Protein AF-A0A800AQJ0-F1 (afdb_monomer_lite)

Foldseek 3Di:
DVLVVLCCPPQNFPDKDWDDVVVVVNDDVQDATEIETEPRVPCQVVSLVVCCVVPVHHHHYHYPVPDDPVVVVVD

Sequence (75 aa):
KKAKEILIEEFSPKRIIVFGTFVKGNLHNFSNLDIIVEGLGDDYLKAGERLIDMLGEDIDLKSFEALDEDFKKGN

pLDDT: mean 82.96, std 11.84, range [52.09, 94.75]

Structure (mmCIF, N/CA/C/O backbone):
data_AF-A0A800AQJ0-F1
#
_entry.id   AF-A0A800AQJ0-F1
#
loop_
_atom_site.group_PDB
_atom_site.id
_atom_site.type_symbol
_atom_site.label_atom_id
_atom_site.label_alt_id
_atom_site.label_comp_id
_atom_site.label_asym_id
_atom_site.label_entity_id
_atom_site.label_seq_id
_atom_site.pdbx_PDB_ins_code
_atom_site.Cartn_x
_atom_site.Cartn_y
_atom_site.Cartn_z
_atom_site.occupancy
_atom_site.B_iso_or_equiv
_atom_site.auth_seq_id
_atom_site.auth_comp_id
_atom_site.auth_asym_id
_atom_site.auth_atom_id
_atom_site.pdbx_PDB_model_num
ATOM 1 N N . LYS A 1 1 ? 6.197 5.424 -8.085 1.00 62.44 1 LYS A N 1
ATOM 2 C CA . LYS A 1 1 ? 5.282 6.594 -8.213 1.00 62.44 1 LYS A CA 1
ATOM 3 C C . LYS A 1 1 ? 3.888 6.157 -8.670 1.00 62.44 1 LYS A C 1
ATOM 5 O O . LYS A 1 1 ? 2.963 6.351 -7.900 1.00 62.44 1 LYS A O 1
ATOM 10 N N . LYS A 1 2 ? 3.772 5.447 -9.802 1.00 83.69 2 LYS A N 1
ATOM 11 C CA . LYS A 1 2 ? 2.497 4.918 -10.322 1.00 83.69 2 LYS A CA 1
ATOM 12 C C . LYS A 1 2 ? 1.719 4.003 -9.361 1.00 83.69 2 LYS A C 1
ATOM 14 O O . LYS A 1 2 ? 0.521 4.180 -9.222 1.00 83.69 2 LYS A O 1
ATOM 19 N N . ALA A 1 3 ? 2.389 3.097 -8.635 1.00 86.25 3 ALA A N 1
ATOM 20 C CA . ALA A 1 3 ? 1.706 2.213 -7.677 1.00 86.25 3 ALA A CA 1
ATOM 21 C C . ALA A 1 3 ? 0.910 2.980 -6.605 1.00 86.25 3 ALA A C 1
ATOM 23 O O . ALA A 1 3 ? -0.230 2.654 -6.300 1.00 86.25 3 ALA A O 1
ATOM 24 N N . LYS A 1 4 ? 1.502 4.055 -6.070 1.00 87.88 4 LYS A N 1
ATOM 25 C CA . LYS A 1 4 ? 0.848 4.922 -5.086 1.00 87.88 4 LYS A CA 1
ATOM 26 C C . LYS A 1 4 ? -0.378 5.626 -5.676 1.00 87.88 4 LYS A C 1
ATOM 28 O O . LYS A 1 4 ? -1.373 5.757 -4.978 1.00 87.88 4 LYS A O 1
ATOM 33 N N . GLU A 1 5 ? -0.280 6.103 -6.915 1.00 91.25 5 GLU A N 1
ATOM 34 C CA . GLU A 1 5 ? -1.377 6.794 -7.607 1.00 91.25 5 GLU A CA 1
ATOM 35 C C . GLU A 1 5 ? -2.563 5.839 -7.810 1.00 91.25 5 GLU A C 1
ATOM 37 O O . GLU A 1 5 ? -3.654 6.149 -7.347 1.00 91.25 5 GLU A O 1
ATOM 42 N N . ILE A 1 6 ? -2.319 4.631 -8.335 1.00 91.69 6 ILE A N 1
ATOM 43 C CA . ILE A 1 6 ? -3.345 3.582 -8.504 1.00 91.69 6 ILE A CA 1
ATOM 44 C C . ILE A 1 6 ? -4.019 3.252 -7.167 1.00 91.69 6 ILE A C 1
ATOM 46 O O . ILE A 1 6 ? -5.243 3.254 -7.070 1.00 91.69 6 ILE A O 1
ATOM 50 N N . LEU A 1 7 ? -3.227 3.010 -6.117 1.00 91.94 7 LEU A N 1
ATOM 51 C CA . LEU A 1 7 ? -3.766 2.689 -4.795 1.00 91.94 7 LEU A CA 1
ATOM 52 C C . LEU A 1 7 ? -4.656 3.813 -4.249 1.00 91.94 7 LEU A C 1
ATOM 54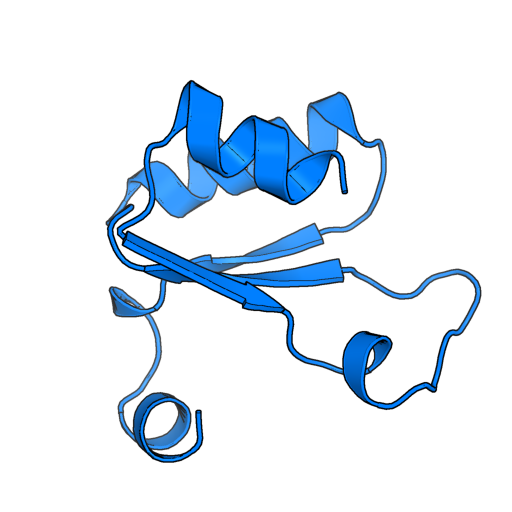 O O . LEU A 1 7 ? -5.738 3.538 -3.743 1.00 91.94 7 LEU A O 1
ATOM 58 N N . ILE A 1 8 ? -4.227 5.073 -4.352 1.00 93.31 8 ILE A N 1
ATOM 59 C CA . ILE A 1 8 ? -5.000 6.217 -3.846 1.00 93.31 8 ILE A CA 1
ATOM 60 C C . ILE A 1 8 ? -6.285 6.422 -4.650 1.00 93.31 8 ILE A C 1
ATOM 62 O O . ILE A 1 8 ? -7.342 6.602 -4.049 1.00 93.31 8 ILE A O 1
ATOM 66 N N . GLU A 1 9 ? -6.199 6.399 -5.977 1.00 94.50 9 GLU A N 1
ATOM 67 C CA . GLU A 1 9 ? -7.320 6.726 -6.862 1.00 94.50 9 GLU A CA 1
ATOM 68 C C . GLU A 1 9 ? -8.384 5.625 -6.895 1.00 94.50 9 GLU A C 1
ATOM 70 O O . GLU A 1 9 ? -9.574 5.934 -6.901 1.00 94.50 9 GLU A O 1
ATOM 75 N N . GLU A 1 10 ? -7.974 4.354 -6.887 1.00 94.44 10 GLU A N 1
ATOM 76 C CA . GLU A 1 10 ? -8.893 3.224 -7.066 1.00 94.44 10 GLU A CA 1
ATOM 77 C C . GLU A 1 10 ? -9.334 2.589 -5.734 1.00 94.44 10 GLU A C 1
ATOM 79 O O . GLU A 1 10 ? -10.438 2.052 -5.657 1.00 94.44 10 GLU A O 1
ATOM 84 N N . PHE A 1 11 ? -8.517 2.670 -4.673 1.00 93.81 11 PHE A N 1
ATOM 85 C CA . PHE A 1 11 ? -8.749 1.910 -3.433 1.00 93.81 11 PHE A CA 1
ATOM 86 C C . PHE A 1 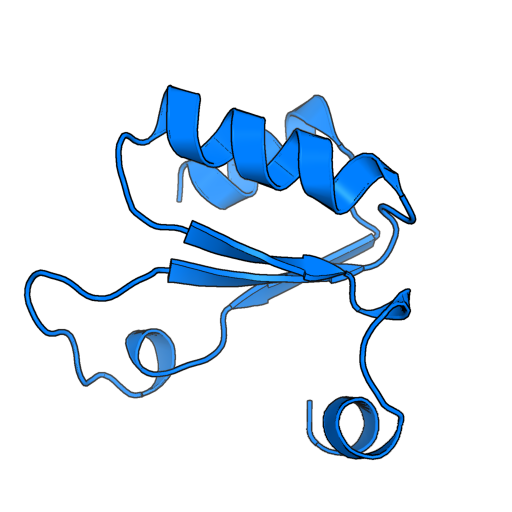11 ? -8.809 2.760 -2.155 1.00 93.81 11 PHE A C 1
ATOM 88 O O . PHE A 1 11 ? -9.243 2.262 -1.122 1.00 93.81 11 PHE A O 1
ATOM 95 N N . SER A 1 12 ? -8.418 4.041 -2.199 1.00 93.75 12 SER A N 1
ATOM 96 C CA . SER A 1 12 ? -8.493 4.972 -1.055 1.00 93.75 12 SER A CA 1
ATOM 97 C C . SER A 1 12 ? -7.939 4.419 0.282 1.00 93.75 12 SER A C 1
ATOM 99 O O . SER A 1 12 ? -8.618 4.501 1.310 1.00 93.75 12 SER A O 1
ATOM 101 N N . PRO A 1 13 ? -6.708 3.865 0.322 1.00 94.75 13 PRO A N 1
ATOM 102 C CA . PRO A 1 13 ? -6.124 3.337 1.548 1.00 94.75 13 PRO A CA 1
ATOM 103 C C . PRO A 1 13 ? -5.915 4.445 2.582 1.00 94.75 13 PRO A C 1
ATOM 105 O O . PRO A 1 13 ? -5.600 5.593 2.258 1.00 94.75 13 PRO A O 1
ATOM 108 N N . LYS A 1 14 ? -5.989 4.072 3.856 1.00 94.75 14 LYS A N 1
ATOM 109 C CA . LYS A 1 14 ? -5.673 4.946 4.988 1.00 94.75 14 LYS A CA 1
ATOM 110 C C . LYS A 1 14 ? -4.178 5.263 5.057 1.00 94.75 14 LYS A C 1
ATOM 112 O O . LYS A 1 14 ? -3.798 6.393 5.365 1.00 94.75 14 LYS A O 1
ATOM 117 N N . ARG A 1 15 ? -3.323 4.274 4.783 1.00 92.31 15 ARG A N 1
ATOM 118 C CA . ARG A 1 15 ? -1.859 4.416 4.803 1.00 92.31 15 ARG A CA 1
ATOM 119 C C . ARG A 1 15 ? -1.221 3.475 3.786 1.00 92.31 15 ARG A C 1
ATOM 121 O O . ARG A 1 15 ? -1.694 2.365 3.578 1.00 92.31 15 ARG A O 1
ATOM 128 N N . ILE A 1 16 ? -0.125 3.924 3.177 1.00 91.81 16 ILE A N 1
ATOM 129 C CA . ILE A 1 16 ? 0.725 3.117 2.294 1.00 91.81 16 ILE A CA 1
ATOM 130 C C . ILE A 1 16 ? 2.146 3.183 2.851 1.00 91.81 16 ILE A C 1
ATOM 132 O O . ILE A 1 16 ? 2.676 4.278 3.063 1.00 91.81 16 ILE A O 1
ATOM 136 N N . ILE A 1 17 ? 2.760 2.029 3.085 1.00 89.88 17 ILE A N 1
ATOM 137 C CA . ILE A 1 17 ? 4.121 1.881 3.603 1.00 89.88 17 ILE A CA 1
ATOM 138 C C . ILE A 1 17 ? 4.913 1.084 2.570 1.00 89.88 17 ILE A C 1
ATOM 140 O O . ILE A 1 17 ? 4.526 -0.022 2.214 1.00 89.88 17 ILE A O 1
ATOM 144 N N . VAL A 1 18 ? 6.023 1.637 2.088 1.00 87.19 18 VAL A N 1
ATOM 145 C CA . VAL A 1 18 ? 6.989 0.871 1.289 1.00 87.19 18 VAL A CA 1
ATOM 146 C C . VAL A 1 18 ? 8.035 0.335 2.251 1.00 87.19 18 VAL A C 1
ATOM 148 O O . VAL A 1 18 ? 8.558 1.099 3.065 1.00 87.19 18 VAL A O 1
ATOM 151 N N . PHE A 1 19 ? 8.319 -0.959 2.180 1.00 81.88 19 PHE A N 1
ATOM 152 C CA . PHE A 1 19 ? 9.273 -1.622 3.064 1.00 81.88 19 PHE A CA 1
ATOM 153 C C . PHE A 1 19 ? 10.281 -2.447 2.251 1.00 81.88 19 PHE A C 1
ATOM 155 O O . PHE A 1 19 ? 10.419 -2.268 1.043 1.00 81.88 19 PHE A O 1
ATOM 162 N N . GLY A 1 20 ? 11.080 -3.271 2.928 1.00 76.50 20 GLY A N 1
ATOM 163 C CA . GLY A 1 20 ? 11.990 -4.191 2.249 1.00 76.50 20 GLY A CA 1
ATOM 164 C C . GLY A 1 20 ? 13.277 -3.557 1.716 1.00 76.50 20 GLY A C 1
ATOM 165 O O . GLY A 1 20 ? 13.790 -2.558 2.233 1.00 76.50 20 GLY A O 1
ATOM 166 N N . THR A 1 21 ? 13.875 -4.214 0.725 1.00 72.69 21 THR A N 1
ATOM 167 C CA . THR A 1 21 ? 15.219 -3.893 0.207 1.00 72.69 21 THR A CA 1
ATOM 168 C C . THR A 1 21 ? 15.248 -2.591 -0.587 1.00 72.69 21 THR A C 1
ATOM 170 O O . THR A 1 21 ? 16.276 -1.907 -0.577 1.00 72.69 21 THR A O 1
ATOM 173 N N . PHE A 1 22 ? 14.111 -2.206 -1.178 1.00 70.88 22 PHE A N 1
ATOM 174 C CA . PHE A 1 22 ? 13.938 -0.960 -1.925 1.00 70.88 22 PHE A CA 1
ATOM 175 C C . PHE A 1 22 ? 14.287 0.267 -1.072 1.00 70.88 22 PHE A C 1
ATOM 177 O O . PHE A 1 22 ? 15.055 1.130 -1.490 1.00 70.88 22 PHE A O 1
ATOM 184 N N . VAL A 1 23 ? 13.801 0.316 0.172 1.00 69.69 23 VAL A N 1
ATOM 185 C CA . VAL A 1 23 ? 14.066 1.435 1.098 1.00 69.69 23 VAL A CA 1
ATOM 186 C C . VAL A 1 23 ? 15.475 1.383 1.697 1.00 69.69 23 VAL A C 1
ATOM 188 O O . VAL A 1 23 ? 15.992 2.400 2.150 1.00 69.69 23 VAL A O 1
ATOM 191 N N . LYS A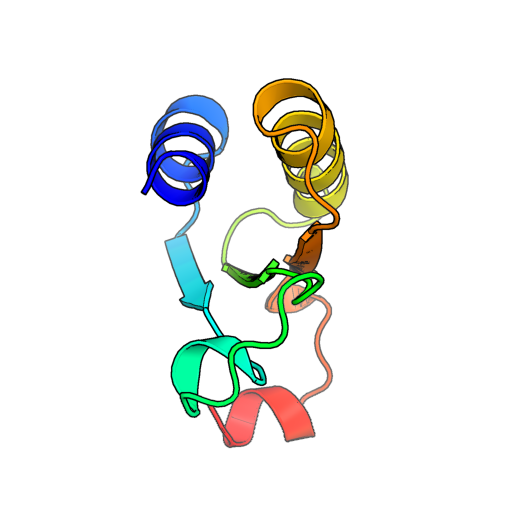 1 24 ? 16.117 0.207 1.689 1.00 70.12 24 LYS A N 1
ATOM 192 C CA . LYS A 1 24 ? 17.477 -0.010 2.214 1.00 70.12 24 LYS A CA 1
ATOM 193 C C . LYS A 1 24 ? 18.581 0.288 1.190 1.00 70.12 24 LYS A C 1
ATOM 195 O O . LYS A 1 24 ? 19.751 0.097 1.503 1.00 70.12 24 LYS A O 1
ATOM 200 N N . GLY A 1 25 ? 18.229 0.733 -0.020 1.00 62.84 25 GLY A N 1
ATOM 201 C CA . GLY A 1 25 ? 19.188 1.088 -1.072 1.00 62.84 25 GLY A CA 1
ATOM 202 C C . GLY A 1 25 ? 19.850 -0.106 -1.771 1.00 62.84 25 GLY A C 1
ATOM 203 O O . GLY A 1 25 ? 20.722 0.093 -2.611 1.00 62.84 25 GLY A O 1
ATOM 204 N N . ASN A 1 26 ? 19.423 -1.339 -1.475 1.00 59.06 26 ASN A N 1
ATOM 205 C CA . ASN A 1 26 ? 19.935 -2.562 -2.101 1.00 59.06 26 ASN A CA 1
ATOM 206 C C . ASN A 1 26 ? 19.088 -2.935 -3.325 1.00 59.06 26 ASN A C 1
ATOM 208 O O . ASN A 1 26 ? 18.455 -3.991 -3.364 1.00 59.06 26 ASN A O 1
ATOM 212 N N . LEU A 1 27 ? 19.061 -2.042 -4.313 1.00 57.28 27 LEU A N 1
ATOM 213 C CA . LEU A 1 27 ? 18.370 -2.249 -5.584 1.00 57.28 27 LEU A CA 1
ATOM 214 C C . LEU A 1 27 ? 19.131 -3.283 -6.425 1.00 57.28 27 LEU A C 1
ATOM 216 O O . LEU A 1 27 ? 20.145 -2.971 -7.042 1.00 57.28 27 LEU A O 1
ATOM 220 N N . HIS A 1 28 ? 18.639 -4.520 -6.456 1.00 57.62 28 HIS A N 1
ATOM 221 C CA . HIS A 1 28 ? 18.932 -5.437 -7.559 1.00 57.62 28 HIS A CA 1
ATOM 222 C C . HIS A 1 28 ? 17.905 -5.200 -8.674 1.00 57.62 28 HIS A C 1
ATOM 224 O O . HIS A 1 28 ? 16.758 -4.880 -8.387 1.00 57.62 28 HIS A O 1
ATOM 230 N N . ASN A 1 29 ? 18.287 -5.405 -9.940 1.00 52.09 29 ASN A N 1
ATOM 231 C CA . ASN A 1 29 ? 17.441 -5.181 -11.131 1.00 52.09 29 ASN A CA 1
ATOM 232 C C . ASN A 1 29 ? 16.147 -6.035 -11.200 1.00 52.09 29 ASN A C 1
ATOM 234 O O . ASN A 1 29 ? 15.413 -5.944 -12.176 1.00 52.09 29 ASN A O 1
ATOM 238 N N . PHE A 1 30 ? 15.877 -6.850 -10.176 1.00 54.03 30 PHE A N 1
ATOM 239 C CA . PHE A 1 30 ? 14.689 -7.689 -9.998 1.00 54.03 30 PHE A CA 1
ATOM 240 C C . PHE A 1 30 ? 14.050 -7.469 -8.616 1.00 54.03 30 PHE A C 1
ATOM 242 O O . PHE A 1 30 ? 13.506 -8.398 -8.030 1.00 54.03 30 PHE A O 1
ATOM 249 N N . SER A 1 31 ? 14.215 -6.291 -8.009 1.00 53.59 31 SER A N 1
ATOM 250 C CA . SER A 1 31 ? 13.683 -6.046 -6.669 1.00 53.59 31 SER A CA 1
ATOM 251 C C . SER A 1 31 ? 12.160 -5.955 -6.704 1.00 53.59 31 SER A C 1
ATOM 253 O O . SER A 1 31 ? 11.620 -4.982 -7.231 1.00 53.59 31 SER A O 1
ATOM 255 N N . ASN A 1 32 ? 11.509 -6.941 -6.096 1.00 69.06 32 ASN A N 1
ATOM 256 C CA . ASN A 1 32 ? 10.082 -6.933 -5.807 1.00 69.06 32 ASN A CA 1
ATOM 257 C C . ASN A 1 32 ? 9.736 -5.678 -4.994 1.00 69.06 32 ASN A C 1
ATOM 259 O O . ASN A 1 32 ? 10.450 -5.315 -4.052 1.00 69.06 32 ASN A O 1
ATOM 263 N N . LEU A 1 33 ? 8.679 -4.969 -5.387 1.00 80.62 33 LEU A N 1
ATOM 264 C CA . LEU A 1 33 ? 8.230 -3.789 -4.657 1.00 80.62 33 LEU A CA 1
ATOM 265 C C . LEU A 1 33 ? 7.360 -4.240 -3.481 1.00 80.62 33 LEU A C 1
ATOM 267 O O . LEU A 1 33 ? 6.204 -4.612 -3.662 1.00 80.62 33 LEU A O 1
ATOM 271 N N . ASP A 1 34 ? 7.930 -4.180 -2.283 1.00 86.62 34 ASP A N 1
ATOM 272 C CA . ASP A 1 34 ? 7.267 -4.568 -1.041 1.00 86.62 34 ASP A CA 1
ATOM 273 C C . ASP A 1 34 ? 6.397 -3.413 -0.504 1.00 86.62 34 ASP A C 1
ATOM 275 O O . ASP A 1 34 ? 6.906 -2.363 -0.082 1.00 86.62 34 ASP A O 1
ATOM 279 N N . ILE A 1 35 ? 5.074 -3.592 -0.506 1.00 89.75 35 ILE A N 1
ATOM 280 C CA . ILE A 1 35 ? 4.098 -2.580 -0.080 1.00 89.75 35 ILE A CA 1
ATOM 281 C C . ILE A 1 35 ? 3.195 -3.136 1.019 1.00 89.75 35 ILE A C 1
ATOM 283 O O . ILE A 1 35 ? 2.615 -4.208 0.894 1.00 89.75 35 ILE A O 1
ATOM 287 N N . ILE A 1 36 ? 3.014 -2.368 2.088 1.00 91.69 36 ILE A N 1
ATOM 288 C CA . ILE A 1 36 ? 1.941 -2.576 3.058 1.00 91.69 36 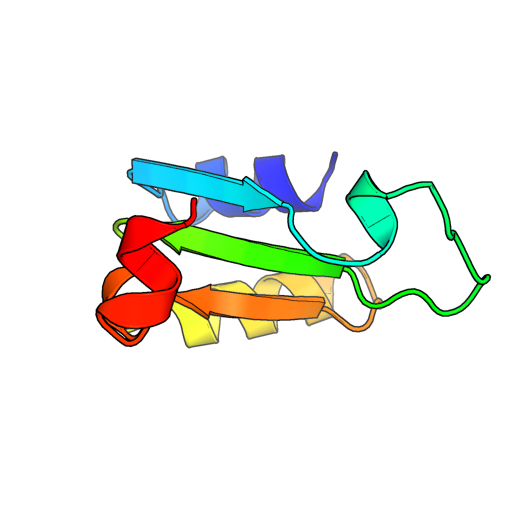ILE A CA 1
ATOM 289 C C . ILE A 1 36 ? 0.891 -1.486 2.885 1.00 91.69 36 ILE A C 1
ATOM 291 O O . ILE A 1 36 ? 1.216 -0.300 2.786 1.00 91.69 36 ILE A O 1
ATOM 295 N N . VAL A 1 37 ? -0.373 -1.889 2.880 1.00 93.44 37 VAL A N 1
ATOM 296 C CA . VAL A 1 37 ? -1.532 -1.001 2.782 1.00 93.44 37 VAL A CA 1
ATOM 297 C C . VAL A 1 37 ? -2.430 -1.171 3.997 1.00 93.44 37 VAL A C 1
ATOM 299 O O . VAL A 1 37 ? -2.764 -2.283 4.386 1.00 93.44 37 VAL A O 1
ATOM 302 N N . GLU A 1 38 ? -2.818 -0.059 4.606 1.00 93.94 38 GLU A N 1
ATOM 303 C CA . GLU A 1 38 ? -3.789 -0.006 5.701 1.00 93.94 38 GLU A CA 1
ATOM 304 C C . GLU A 1 38 ? -5.105 0.562 5.165 1.00 93.94 38 GLU A C 1
ATOM 306 O O . GLU A 1 38 ? -5.105 1.513 4.378 1.00 93.94 38 GLU A O 1
ATOM 311 N N . GLY A 1 39 ? -6.226 0.029 5.629 1.00 92.69 39 GLY A N 1
ATOM 312 C CA . GLY A 1 39 ? -7.575 0.498 5.3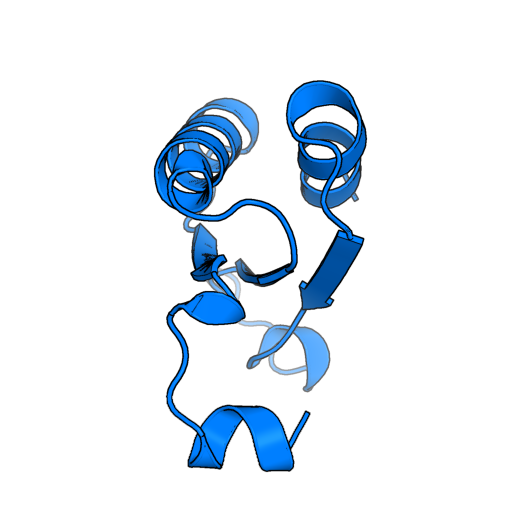31 1.00 92.69 39 GLY A CA 1
ATOM 313 C C . GLY A 1 39 ? -8.239 -0.169 4.131 1.00 92.69 39 GLY A C 1
ATOM 314 O O . GLY A 1 39 ? -9.334 0.249 3.776 1.00 92.69 39 GLY A O 1
ATOM 315 N N . LEU A 1 40 ? -7.615 -1.185 3.522 1.00 90.81 40 LEU A N 1
ATOM 316 C CA . LEU A 1 40 ? -8.213 -1.921 2.397 1.00 90.81 40 LEU A CA 1
ATOM 317 C C . LEU A 1 40 ? -8.982 -3.177 2.821 1.00 90.81 40 LEU A C 1
ATOM 319 O O . LEU A 1 40 ? -9.767 -3.691 2.030 1.00 90.81 40 LEU A O 1
ATOM 323 N N . GLY A 1 41 ? -8.780 -3.680 4.045 1.00 87.19 41 GLY A N 1
ATOM 324 C CA . GLY A 1 41 ? -9.401 -4.935 4.480 1.00 87.19 41 GLY A CA 1
ATOM 325 C C . GLY A 1 41 ? -9.132 -6.052 3.469 1.00 87.19 41 GLY A C 1
ATOM 326 O O . GLY A 1 41 ? -7.989 -6.229 3.059 1.00 87.19 41 GLY A O 1
ATOM 327 N N . ASP A 1 42 ? -10.182 -6.740 3.015 1.00 86.69 42 ASP A N 1
ATOM 328 C CA . ASP A 1 42 ? -10.096 -7.838 2.040 1.00 86.69 42 ASP A CA 1
ATOM 329 C C . ASP A 1 42 ? -9.789 -7.380 0.598 1.00 86.69 42 ASP A C 1
ATOM 331 O O . ASP A 1 42 ? -9.378 -8.193 -0.234 1.00 86.69 42 ASP A O 1
ATOM 335 N N . ASP A 1 43 ? -9.934 -6.088 0.276 1.00 90.38 43 ASP A N 1
ATOM 336 C CA . ASP A 1 43 ? -9.684 -5.569 -1.077 1.00 90.38 43 ASP A CA 1
ATOM 337 C C . ASP A 1 43 ? -8.187 -5.456 -1.415 1.00 90.38 43 ASP A C 1
ATOM 339 O O . ASP A 1 43 ? -7.833 -5.199 -2.568 1.00 90.38 43 ASP A O 1
ATOM 343 N N . TYR A 1 44 ? -7.287 -5.710 -0.457 1.00 90.19 44 TYR A N 1
ATOM 344 C CA . TYR A 1 44 ? -5.839 -5.681 -0.694 1.00 90.19 44 TYR A CA 1
ATOM 345 C C . TYR A 1 44 ? -5.398 -6.660 -1.796 1.00 90.19 44 TYR A C 1
ATOM 347 O O . TYR A 1 44 ? -4.498 -6.339 -2.568 1.00 90.19 44 TYR A O 1
ATOM 355 N N . LEU A 1 45 ? -6.065 -7.814 -1.930 1.00 90.75 45 LEU A N 1
ATOM 356 C CA . LEU A 1 45 ? -5.773 -8.783 -2.993 1.00 90.75 45 LEU A CA 1
ATOM 357 C C . LEU A 1 45 ? -6.097 -8.216 -4.379 1.00 90.75 45 LEU A C 1
ATOM 359 O O . LEU A 1 45 ? -5.278 -8.318 -5.289 1.00 90.75 45 LEU A O 1
ATOM 363 N N . LYS A 1 46 ? -7.255 -7.556 -4.522 1.00 93.50 46 LYS A N 1
ATOM 364 C CA . LYS A 1 46 ? -7.650 -6.892 -5.776 1.00 93.50 46 LYS A CA 1
ATOM 365 C C . LYS A 1 46 ? -6.708 -5.741 -6.108 1.00 93.50 46 LYS A C 1
ATOM 367 O O . LYS A 1 46 ? -6.355 -5.550 -7.266 1.00 93.50 46 LYS A O 1
ATOM 372 N N . ALA A 1 47 ? -6.283 -4.990 -5.094 1.00 92.75 47 ALA A N 1
ATOM 373 C CA . ALA A 1 47 ? -5.291 -3.938 -5.260 1.00 92.75 47 ALA A CA 1
ATOM 374 C C . ALA A 1 47 ? -3.944 -4.501 -5.742 1.00 92.75 47 ALA A C 1
ATOM 376 O O . ALA A 1 47 ? -3.330 -3.924 -6.636 1.00 92.75 47 ALA A O 1
ATOM 377 N N . GLY A 1 48 ? -3.508 -5.644 -5.203 1.00 91.44 48 GLY A N 1
ATOM 378 C CA . GLY A 1 48 ? -2.305 -6.350 -5.649 1.00 91.44 48 GLY A CA 1
ATOM 379 C C . GLY A 1 48 ? -2.384 -6.785 -7.114 1.00 91.44 48 GLY A C 1
ATOM 380 O O . GLY A 1 48 ? -1.517 -6.419 -7.903 1.00 91.44 48 GLY A O 1
ATOM 381 N N . GLU A 1 49 ? -3.453 -7.487 -7.499 1.00 91.19 49 GLU A N 1
ATOM 382 C CA . GLU A 1 49 ? -3.693 -7.916 -8.888 1.00 91.19 49 GLU A CA 1
ATOM 383 C C . GLU A 1 49 ? -3.698 -6.720 -9.851 1.00 91.19 49 GLU A C 1
ATOM 385 O O . GLU A 1 49 ? -2.990 -6.705 -10.857 1.00 91.19 49 GLU A O 1
ATOM 390 N N . ARG A 1 50 ? -4.406 -5.650 -9.478 1.00 92.12 50 ARG A N 1
ATOM 391 C CA . ARG A 1 50 ? -4.492 -4.425 -10.273 1.00 92.12 50 ARG A CA 1
ATOM 392 C C . ARG A 1 50 ? -3.139 -3.750 -10.485 1.00 92.12 50 ARG A C 1
ATOM 394 O O . ARG A 1 50 ? -2.875 -3.206 -11.559 1.00 92.12 50 ARG A O 1
ATOM 401 N N . LEU A 1 51 ? -2.287 -3.751 -9.464 1.00 90.44 51 LEU A N 1
ATOM 402 C CA . LEU A 1 51 ? -0.942 -3.195 -9.557 1.00 90.44 51 LEU A CA 1
ATOM 403 C C . LEU A 1 51 ? -0.046 -4.026 -10.478 1.00 90.44 51 LEU A C 1
ATOM 405 O O . LEU A 1 51 ? 0.681 -3.437 -11.280 1.00 90.44 51 LEU A O 1
ATOM 409 N N . ILE A 1 52 ? -0.128 -5.356 -10.396 1.00 88.94 52 ILE A N 1
ATOM 410 C C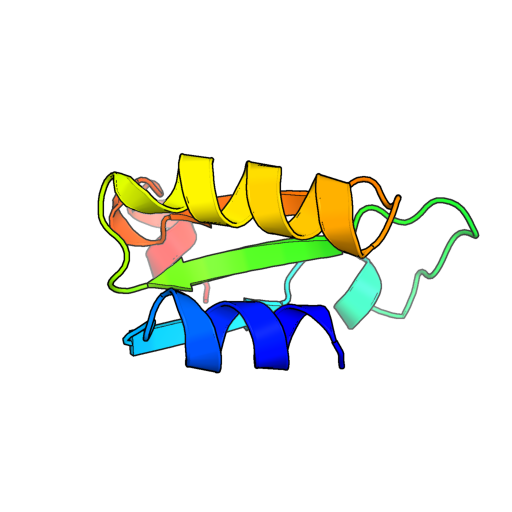A . ILE A 1 52 ? 0.606 -6.279 -11.272 1.00 88.94 52 ILE A CA 1
ATOM 411 C C . ILE A 1 52 ? 0.206 -6.041 -12.732 1.00 88.94 52 ILE A C 1
ATOM 413 O O . ILE A 1 52 ? 1.078 -5.808 -13.571 1.00 88.94 52 ILE A O 1
ATOM 417 N N . ASP A 1 53 ? -1.095 -5.982 -13.021 1.00 90.00 53 ASP A N 1
ATOM 418 C CA . ASP A 1 53 ? -1.620 -5.747 -14.373 1.00 90.00 53 ASP A CA 1
ATOM 419 C C . ASP A 1 53 ? -1.139 -4.422 -14.981 1.00 90.00 53 ASP A C 1
ATOM 421 O O . ASP A 1 53 ? -0.852 -4.333 -16.176 1.00 90.00 53 ASP A O 1
ATOM 425 N N . MET A 1 54 ? -1.060 -3.367 -14.167 1.00 88.25 54 MET A N 1
ATOM 426 C CA . MET A 1 54 ? -0.740 -2.018 -14.642 1.00 88.25 54 MET A CA 1
ATOM 427 C C . MET A 1 54 ? 0.758 -1.731 -14.736 1.00 88.25 54 MET A C 1
ATOM 429 O O . MET A 1 54 ? 1.167 -0.868 -15.521 1.00 88.25 54 MET A O 1
ATOM 433 N N . LEU A 1 55 ? 1.573 -2.381 -13.905 1.00 84.50 55 LEU A N 1
ATOM 434 C CA . LEU A 1 55 ? 3.006 -2.102 -13.801 1.00 84.50 55 LEU A CA 1
ATOM 435 C C . LEU A 1 55 ? 3.861 -3.167 -14.485 1.00 84.50 55 LEU A C 1
ATOM 437 O O . LEU A 1 55 ? 4.960 -2.839 -14.924 1.00 84.50 55 LEU A O 1
ATOM 441 N N . GLY A 1 56 ? 3.355 -4.395 -14.634 1.00 81.81 56 GLY A N 1
ATOM 442 C CA . GLY A 1 56 ? 4.111 -5.514 -15.202 1.00 81.81 56 GLY A CA 1
ATOM 443 C C . GLY A 1 56 ? 5.311 -5.928 -14.344 1.00 81.81 56 GLY A C 1
ATOM 444 O O . GLY A 1 56 ? 6.254 -6.523 -14.861 1.00 81.81 56 GLY A O 1
ATOM 445 N N . GLU A 1 57 ? 5.293 -5.578 -13.058 1.00 78.00 57 GLU A N 1
ATOM 446 C CA . GLU A 1 57 ? 6.344 -5.853 -12.078 1.00 78.00 57 GLU A CA 1
ATOM 447 C C . GLU A 1 57 ? 5.818 -6.810 -10.999 1.00 78.00 57 GLU A C 1
ATOM 449 O O . GLU A 1 57 ? 4.615 -6.859 -10.737 1.00 78.00 57 GLU A O 1
ATOM 454 N N . ASP A 1 58 ? 6.729 -7.552 -10.364 1.00 79.00 58 ASP A N 1
ATOM 455 C CA . ASP A 1 58 ? 6.405 -8.392 -9.209 1.00 79.00 58 ASP A CA 1
ATOM 456 C C . ASP A 1 58 ? 6.247 -7.507 -7.959 1.00 79.00 58 ASP A C 1
ATOM 458 O O . ASP A 1 58 ? 7.171 -6.788 -7.555 1.00 79.00 58 ASP A O 1
ATOM 462 N N . ILE A 1 59 ? 5.044 -7.503 -7.382 1.00 84.94 59 ILE A N 1
ATOM 463 C CA . ILE A 1 59 ? 4.647 -6.619 -6.281 1.00 84.94 59 ILE A CA 1
ATOM 464 C C . ILE A 1 59 ? 4.145 -7.485 -5.131 1.00 84.94 59 ILE A C 1
ATOM 466 O O . ILE A 1 59 ? 3.116 -8.148 -5.249 1.00 84.94 59 ILE A O 1
ATOM 470 N N . ASP A 1 60 ? 4.847 -7.431 -3.997 1.00 86.81 60 ASP A N 1
ATOM 471 C CA . ASP A 1 60 ? 4.409 -8.072 -2.754 1.00 86.81 60 ASP A CA 1
ATOM 472 C C . ASP A 1 60 ? 3.590 -7.060 -1.947 1.00 86.81 60 ASP A C 1
ATOM 474 O O . ASP A 1 60 ? 4.134 -6.195 -1.252 1.00 86.81 60 ASP A O 1
ATOM 478 N N . LEU A 1 61 ? 2.263 -7.129 -2.085 1.00 89.81 61 LEU A N 1
ATOM 479 C CA . LEU A 1 61 ? 1.331 -6.256 -1.377 1.00 89.81 61 LEU A CA 1
ATOM 480 C C . LEU A 1 61 ? 0.672 -6.986 -0.202 1.00 89.81 61 LEU A C 1
ATOM 482 O O . LEU A 1 61 ? 0.006 -8.007 -0.372 1.00 89.81 61 LEU A O 1
ATOM 486 N N . LYS A 1 62 ? 0.795 -6.408 0.996 1.00 90.62 62 LYS A N 1
ATOM 487 C CA . LYS A 1 62 ? 0.234 -6.946 2.246 1.00 90.62 62 LYS A CA 1
ATOM 488 C C . LYS A 1 62 ? -0.745 -5.968 2.878 1.00 90.62 62 LYS A C 1
ATOM 490 O O . LYS A 1 62 ? -0.478 -4.770 2.945 1.00 90.62 62 LYS A O 1
ATOM 495 N N . SER A 1 63 ? -1.861 -6.473 3.393 1.00 92.12 63 SER A N 1
ATOM 496 C CA . SER A 1 63 ? -2.742 -5.685 4.263 1.00 92.12 63 SER A CA 1
ATOM 497 C C . SER A 1 63 ? -2.105 -5.541 5.644 1.00 92.12 63 SER A C 1
ATOM 499 O O . SER A 1 63 ? -1.690 -6.536 6.234 1.00 92.12 63 SER A O 1
ATOM 501 N N . PHE A 1 64 ? -2.061 -4.319 6.176 1.00 91.38 64 PHE A N 1
ATOM 502 C CA . PHE A 1 64 ? -1.598 -4.044 7.537 1.00 91.38 64 PHE A CA 1
ATOM 503 C C . PHE A 1 64 ? -2.464 -4.761 8.578 1.00 91.38 64 PHE A C 1
ATOM 505 O O . PHE A 1 64 ? -1.955 -5.248 9.585 1.00 91.38 64 PHE A O 1
ATOM 512 N N . GLU A 1 65 ? -3.768 -4.868 8.327 1.00 89.06 65 GLU A N 1
ATOM 513 C CA . GLU A 1 65 ? -4.722 -5.566 9.189 1.00 89.06 65 GLU A CA 1
ATOM 514 C C . GLU A 1 65 ? -4.411 -7.063 9.302 1.00 89.06 65 GLU A C 1
ATOM 516 O O . GLU A 1 65 ? -4.597 -7.639 10.374 1.00 89.06 65 GLU A O 1
ATOM 521 N N . ALA A 1 66 ? -3.897 -7.666 8.226 1.00 86.56 66 ALA A N 1
ATOM 522 C CA . ALA A 1 66 ? -3.540 -9.080 8.155 1.00 86.56 66 ALA A CA 1
ATOM 523 C C . ALA A 1 66 ? -2.143 -9.406 8.721 1.00 86.56 66 ALA A C 1
ATOM 525 O O . ALA A 1 66 ? -1.800 -10.583 8.847 1.00 86.56 66 ALA A O 1
ATOM 526 N N . LEU A 1 67 ? -1.330 -8.398 9.057 1.00 86.06 67 LEU A N 1
ATOM 527 C CA . LEU A 1 67 ? -0.004 -8.615 9.642 1.00 86.06 67 LEU A CA 1
ATOM 528 C C . LEU A 1 67 ? -0.102 -9.052 11.105 1.00 86.06 67 LEU A C 1
ATOM 530 O O . LEU A 1 67 ? -1.015 -8.656 11.838 1.00 86.06 67 LEU A O 1
ATOM 534 N N . ASP A 1 68 ? 0.885 -9.831 11.540 1.00 85.06 68 ASP A N 1
ATOM 535 C CA . ASP A 1 68 ? 1.038 -10.180 12.945 1.00 85.06 68 ASP A CA 1
ATOM 536 C C . ASP A 1 68 ? 1.420 -8.958 13.804 1.00 85.06 68 ASP A C 1
ATOM 538 O O . ASP A 1 68 ? 1.932 -7.939 13.332 1.00 85.06 68 ASP A O 1
ATOM 542 N N . GLU A 1 69 ? 1.131 -9.054 15.101 1.00 82.62 69 GLU A N 1
ATOM 543 C CA . GLU A 1 69 ? 1.342 -7.963 16.057 1.00 82.62 69 GLU A CA 1
ATOM 544 C C . GLU A 1 69 ? 2.822 -7.618 16.273 1.00 82.62 69 GLU A C 1
ATOM 546 O O . GLU A 1 69 ? 3.141 -6.489 16.657 1.00 82.62 69 GLU A O 1
ATOM 551 N N . ASP A 1 70 ? 3.735 -8.557 16.027 1.00 80.12 70 ASP A N 1
ATOM 552 C CA . ASP A 1 70 ? 5.169 -8.320 16.187 1.00 80.12 70 ASP A CA 1
ATOM 553 C C . ASP A 1 70 ? 5.705 -7.463 15.037 1.00 80.12 70 ASP A C 1
ATOM 555 O O . ASP A 1 70 ? 6.479 -6.528 15.261 1.00 80.12 70 ASP A O 1
ATOM 559 N N . PHE A 1 71 ? 5.211 -7.687 13.821 1.00 76.75 71 PHE A N 1
ATOM 560 C CA . PHE A 1 71 ? 5.516 -6.869 12.656 1.00 76.75 71 PHE A CA 1
ATOM 561 C C . PHE A 1 71 ? 4.972 -5.440 12.801 1.00 76.75 71 PHE A C 1
ATOM 563 O O . PHE A 1 71 ? 5.660 -4.472 12.451 1.00 76.75 71 PHE A O 1
ATOM 570 N N . LYS A 1 72 ? 3.762 -5.287 13.360 1.00 75.94 72 LYS A N 1
ATOM 571 C CA . LYS A 1 72 ? 3.119 -3.977 13.585 1.00 75.94 72 LYS A CA 1
ATOM 572 C C . LYS A 1 72 ? 3.857 -3.100 14.595 1.00 75.94 72 LYS A C 1
ATOM 574 O O . LYS A 1 72 ? 3.851 -1.887 14.452 1.00 75.94 72 LYS A O 1
ATOM 579 N N . LYS A 1 73 ? 4.503 -3.676 15.613 1.00 74.31 73 LYS A N 1
ATOM 580 C CA . LYS A 1 73 ? 5.248 -2.902 16.629 1.00 74.31 73 LYS A CA 1
ATOM 581 C C . LYS A 1 73 ? 6.554 -2.295 16.107 1.00 74.31 73 LYS A C 1
ATOM 583 O O . LYS A 1 73 ? 7.107 -1.413 16.760 1.00 74.31 73 LYS A O 1
ATOM 588 N N . GLY A 1 74 ? 7.065 -2.781 14.975 1.00 64.50 74 GLY A N 1
ATOM 589 C CA . GLY A 1 74 ? 8.346 -2.362 14.403 1.00 64.50 74 GLY A CA 1
ATOM 590 C C . GLY A 1 74 ? 8.279 -1.302 13.295 1.00 64.50 74 GLY A C 1
ATOM 591 O O . GLY A 1 74 ? 9.344 -0.869 12.855 1.00 64.50 74 GLY A O 1
ATOM 592 N N . ASN A 1 75 ? 7.086 -0.903 12.825 1.00 55.84 75 ASN A N 1
ATOM 593 C CA . ASN A 1 75 ? 6.868 -0.033 11.647 1.00 55.84 75 ASN A CA 1
ATOM 594 C C . ASN A 1 75 ? 5.723 0.980 11.859 1.00 55.84 75 ASN A C 1
ATOM 596 O O . ASN A 1 75 ? 5.669 2.012 11.137 1.00 55.84 75 ASN A O 1
#

Radius of gyration: 12.11 Å; chains: 1; bounding box: 30×17×32 Å

Secondary structure (DSSP, 8-state):
-HHHHHIIIII--SEEEE-STTTTT---TT--EEEEEES-GGGHHHHHHHHHHHH-S-EEEEESTTS-HHHHTT-